Protein AF-A0A1B6AQ74-F1 (afdb_monomer)

Solvent-accessible surface area (backbone atoms only — not comparable to full-atom values): 10723 Å² total; per-residue (Å²): 142,79,83,90,79,85,80,82,84,72,86,83,77,86,79,86,76,80,76,89,83,56,69,64,59,54,48,53,53,50,51,57,59,72,74,48,85,88,85,64,54,70,59,61,49,17,60,76,66,76,43,76,72,70,86,75,72,84,69,78,81,78,84,62,84,101,46,98,44,71,68,62,52,57,72,69,43,57,71,25,47,73,52,82,39,57,37,38,31,40,34,72,36,26,50,70,68,50,51,77,79,50,58,74,91,62,33,36,78,43,77,72,55,82,54,25,17,36,39,26,22,32,30,81,39,56,63,57,45,25,52,59,62,68,68,52,94,62,61,68,45,82,78,31,54,72,85,32,50,66,49,37,50,54,52,49,54,52,54,58,55,56,59,73,74,46,77,59,100,88,114

pLDDT: mean 79.96, std 17.4, range [33.59, 98.19]

Secondary structure (DSSP, 8-state):
-----PPP-----S-----S--HHHHHHHHHHHHTS-S---HHHHHHHTT--S-----PPPPPPTT-S-HHHHHHTS-TT-S-SEEEEEEESS-HHHHHHT--TTT-EEEE-SSS-EEEEEEES-HHHHHHHHHT-SS-EEEEE-GGGHHHHHHHHHHHHHHHHTSPPTT-

Sequence (171 aa):
MNGVRAEPEGPRGPGGTRGTRDPAARLLQLLSLLQAPRDWTGAELAERLEVTPRTGARVPARELPDRQDAAAYVADAPAAGPGTCRAELIIHAPIERAAEGMPASLGVLERLDEDRCRLRTAVDSPEYLALRIATLHLDYTLLGPSGIVPHLRRIAERALGAIQSAPGPDS

Nearest PDB structures (foldseek):
  8tp8-assembly2_C  TM=5.608E-01  e=1.260E-02  Caulobacter vibrioides NA1000
  8tpk-assembly1_A  TM=5.818E-01  e=4.697E-02  Caulobacter vibrioides NA1000
  7u02-assembly1_M  TM=5.787E-01  e=1.202E-01  Caulobacter vibrioides CB15
  2jfd-assembly3_C  TM=6.439E-01  e=3.490E-01  Homo sapiens
  3hhd-assembly2_B  TM=6.380E-01  e=9.513E-01  Homo sapiens

Structure (mmCIF, N/CA/C/O backbone):
data_AF-A0A1B6AQ74-F1
#
_entry.id   AF-A0A1B6AQ74-F1
#
loop_
_atom_site.group_PDB
_atom_site.id
_atom_site.type_symbol
_atom_site.label_atom_id
_atom_site.label_alt_id
_atom_site.label_comp_id
_atom_site.label_asym_id
_atom_site.label_entity_id
_atom_site.label_seq_id
_atom_site.pdbx_PDB_ins_code
_atom_site.Cartn_x
_atom_site.Cartn_y
_atom_site.Cartn_z
_atom_site.occupancy
_atom_site.B_iso_or_equiv
_atom_site.auth_seq_id
_atom_site.auth_comp_id
_atom_site.auth_asym_id
_a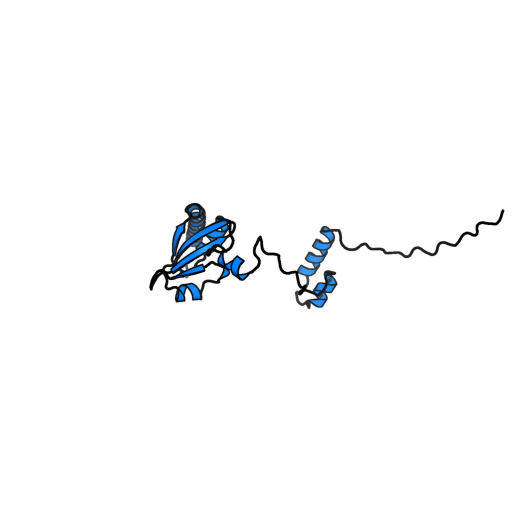tom_site.auth_atom_id
_atom_site.pdbx_PDB_model_num
ATOM 1 N N . MET A 1 1 ? 54.311 -37.831 -60.540 1.00 44.19 1 MET A N 1
ATOM 2 C CA . MET A 1 1 ? 55.324 -37.862 -59.465 1.00 44.19 1 MET A CA 1
ATOM 3 C C . MET A 1 1 ? 55.951 -36.484 -59.365 1.00 44.19 1 MET A C 1
ATOM 5 O O . MET A 1 1 ? 56.826 -36.166 -60.153 1.00 44.19 1 MET A O 1
ATOM 9 N N . ASN A 1 2 ? 55.443 -35.640 -58.469 1.00 33.59 2 ASN A N 1
ATOM 10 C CA . ASN A 1 2 ? 56.174 -34.463 -58.017 1.00 33.59 2 ASN A CA 1
ATOM 11 C C . ASN A 1 2 ? 55.800 -34.197 -56.556 1.00 33.59 2 ASN A C 1
ATOM 13 O O . ASN A 1 2 ? 54.636 -34.331 -56.184 1.00 33.59 2 ASN A O 1
ATOM 17 N N . GLY A 1 3 ? 56.834 -33.997 -55.742 1.00 38.66 3 GLY A N 1
ATOM 18 C CA . GLY A 1 3 ? 56.848 -34.245 -54.307 1.00 38.66 3 GLY A CA 1
ATOM 19 C C . GLY A 1 3 ? 55.993 -33.299 -53.471 1.00 38.66 3 GLY A C 1
ATOM 20 O O . GLY A 1 3 ? 56.011 -32.084 -53.646 1.00 38.66 3 GLY A O 1
ATOM 21 N N . VAL A 1 4 ? 55.309 -33.910 -52.505 1.00 44.22 4 VAL A N 1
ATOM 22 C CA . VAL A 1 4 ? 54.759 -33.292 -51.298 1.00 44.22 4 VAL A CA 1
ATOM 23 C C . VAL A 1 4 ? 55.896 -32.616 -50.534 1.00 44.22 4 VAL A C 1
ATOM 25 O O . VAL A 1 4 ? 56.843 -33.279 -50.109 1.00 44.22 4 VAL A O 1
ATOM 28 N N . ARG A 1 5 ? 55.803 -31.296 -50.356 1.00 38.22 5 ARG A N 1
ATOM 29 C CA . ARG A 1 5 ? 56.646 -30.532 -49.434 1.00 38.22 5 ARG A CA 1
ATOM 30 C C . ARG A 1 5 ? 55.803 -30.239 -48.195 1.00 38.22 5 ARG A C 1
ATOM 32 O O . ARG A 1 5 ? 54.794 -29.550 -48.290 1.00 38.22 5 ARG A O 1
ATOM 39 N N . ALA A 1 6 ? 56.184 -30.840 -47.072 1.00 41.12 6 ALA A N 1
ATOM 40 C CA . ALA A 1 6 ? 55.576 -30.615 -45.769 1.00 41.12 6 ALA A CA 1
ATOM 41 C C . ALA A 1 6 ? 55.958 -29.217 -45.252 1.00 41.12 6 ALA A C 1
ATOM 43 O O . ALA A 1 6 ? 57.143 -28.890 -45.167 1.00 41.12 6 ALA A O 1
ATOM 44 N N . GLU A 1 7 ? 54.953 -28.406 -44.934 1.00 40.56 7 GLU A N 1
ATOM 45 C CA . GLU A 1 7 ? 55.093 -27.144 -44.202 1.00 40.56 7 GLU A CA 1
ATOM 46 C C . GLU A 1 7 ? 55.299 -27.450 -42.702 1.00 40.56 7 GLU A C 1
ATOM 48 O O . GLU A 1 7 ? 54.615 -28.331 -42.171 1.00 40.56 7 GLU A O 1
ATOM 53 N N . PRO A 1 8 ? 56.228 -26.777 -41.999 1.00 40.06 8 PRO A N 1
ATOM 54 C CA . PRO A 1 8 ? 56.480 -27.037 -40.586 1.00 40.06 8 PRO A CA 1
ATOM 55 C C . PRO A 1 8 ? 55.424 -26.367 -39.693 1.00 40.06 8 PRO A C 1
ATOM 57 O O . PRO A 1 8 ? 55.216 -25.155 -39.753 1.00 40.06 8 PRO A O 1
ATOM 60 N N . GLU A 1 9 ? 54.787 -27.166 -38.828 1.00 40.59 9 GLU A N 1
ATOM 61 C CA . GLU A 1 9 ? 53.927 -26.691 -37.739 1.00 40.59 9 GLU A CA 1
ATOM 62 C C . GLU A 1 9 ? 54.705 -25.728 -36.825 1.00 40.59 9 GLU A C 1
ATOM 64 O O . GLU A 1 9 ? 55.662 -26.110 -36.148 1.00 40.59 9 GLU A O 1
ATOM 69 N N . GLY A 1 10 ? 54.279 -24.464 -36.801 1.00 40.75 10 GLY A N 1
ATOM 70 C CA . GLY A 1 10 ? 54.728 -23.476 -35.825 1.00 40.75 10 GLY A CA 1
ATOM 71 C C . GLY A 1 10 ? 54.226 -23.798 -34.407 1.00 40.75 10 GLY A C 1
ATOM 72 O O . GLY A 1 10 ? 53.216 -24.489 -34.239 1.00 40.75 10 GLY A O 1
ATOM 73 N N . PRO A 1 11 ? 54.910 -23.301 -33.362 1.00 41.53 11 PRO A N 1
ATOM 74 C CA . PRO A 1 11 ? 54.608 -23.648 -31.980 1.00 41.53 11 PRO A CA 1
ATOM 75 C C . PRO A 1 11 ? 53.217 -23.145 -31.576 1.00 41.53 11 PRO A C 1
ATOM 77 O O . PRO A 1 11 ? 52.913 -21.954 -31.649 1.00 41.53 11 PRO A O 1
ATOM 80 N N . ARG A 1 12 ? 52.376 -24.077 -31.112 1.00 45.69 12 ARG A N 1
ATOM 81 C CA . ARG A 1 12 ? 51.078 -23.799 -30.488 1.00 45.69 12 ARG A CA 1
ATOM 82 C C . ARG A 1 12 ? 51.307 -22.945 -29.239 1.00 45.69 12 ARG A C 1
ATOM 84 O O . ARG A 1 12 ? 51.814 -23.439 -28.234 1.00 45.69 12 ARG A O 1
ATOM 91 N N . GLY A 1 13 ? 50.945 -21.667 -29.314 1.00 35.91 13 GLY A N 1
ATOM 92 C CA . GLY A 1 13 ? 50.933 -20.773 -28.158 1.00 35.91 13 GLY A CA 1
ATOM 93 C C . GLY A 1 13 ? 49.950 -21.263 -27.083 1.00 35.91 13 GLY A C 1
ATOM 94 O O . GLY A 1 13 ? 48.893 -21.804 -27.425 1.00 35.91 13 GLY A O 1
ATOM 95 N N . PRO A 1 14 ? 50.265 -21.100 -25.786 1.00 41.72 14 PRO A N 1
ATOM 96 C CA . PRO A 1 14 ? 49.353 -21.455 -24.713 1.00 41.72 14 PRO A CA 1
ATOM 97 C C . PRO A 1 14 ? 48.313 -20.345 -24.512 1.00 41.72 14 PRO A C 1
ATOM 99 O O . PRO A 1 14 ? 48.624 -19.162 -24.626 1.00 41.72 14 PRO A O 1
ATOM 102 N N . GLY A 1 15 ? 47.096 -20.729 -24.122 1.00 35.03 15 GLY A N 1
ATOM 103 C CA . GLY A 1 15 ? 46.230 -19.839 -23.344 1.00 35.03 15 GLY A CA 1
ATOM 104 C C . GLY A 1 15 ? 45.045 -19.211 -24.072 1.00 35.03 15 GLY A C 1
ATOM 105 O O . GLY A 1 15 ? 44.846 -18.006 -24.009 1.00 35.03 15 GLY A O 1
ATOM 106 N N . GLY A 1 16 ? 44.186 -20.027 -24.681 1.00 35.62 16 GLY A N 1
ATOM 107 C CA . GLY A 1 16 ? 42.787 -19.646 -24.873 1.00 35.62 16 GLY A CA 1
ATOM 108 C C . GLY A 1 16 ? 41.988 -19.926 -23.600 1.00 35.62 16 GLY A C 1
ATOM 109 O O . GLY A 1 16 ? 41.215 -20.884 -23.573 1.00 35.62 16 GLY A O 1
ATOM 110 N N . THR A 1 17 ? 42.175 -19.143 -22.532 1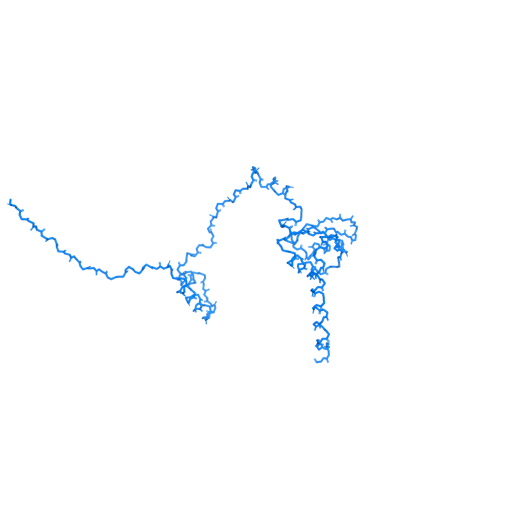.00 42.81 17 THR A N 1
ATOM 111 C CA . THR A 1 17 ? 41.233 -19.152 -21.404 1.00 42.81 17 THR A CA 1
ATOM 112 C C . THR A 1 17 ? 39.931 -18.534 -21.886 1.00 42.81 17 THR A C 1
ATOM 114 O O . THR A 1 17 ? 39.745 -17.323 -21.966 1.00 42.81 17 THR A O 1
ATOM 117 N N . ARG A 1 18 ? 39.011 -19.420 -22.255 1.00 48.34 18 ARG A N 1
ATOM 118 C CA . ARG A 1 18 ? 37.605 -19.129 -22.486 1.00 48.34 18 ARG A CA 1
ATOM 119 C C . ARG A 1 18 ? 37.009 -18.690 -21.143 1.00 48.34 18 ARG A C 1
ATOM 121 O O . ARG A 1 18 ? 36.480 -19.507 -20.395 1.00 48.34 18 ARG A O 1
ATOM 128 N N . GLY A 1 19 ? 37.195 -17.416 -20.809 1.00 53.75 19 GLY A N 1
ATOM 129 C CA . GLY A 1 19 ? 36.568 -16.783 -19.661 1.00 53.75 19 GLY A CA 1
ATOM 130 C C . GLY A 1 19 ? 35.046 -16.916 -19.737 1.00 53.75 19 GLY A C 1
ATOM 131 O O . GLY A 1 19 ? 34.461 -16.973 -20.819 1.00 53.75 19 GLY A O 1
ATOM 132 N N . THR A 1 20 ? 34.434 -16.971 -18.554 1.00 56.28 20 THR A N 1
ATOM 133 C CA . THR A 1 20 ? 33.010 -16.717 -18.282 1.00 56.28 20 THR A CA 1
ATOM 134 C C . THR A 1 20 ? 31.947 -17.717 -18.774 1.00 56.28 20 THR A C 1
ATOM 136 O O . THR A 1 20 ? 31.017 -17.351 -19.491 1.00 56.28 20 THR A O 1
ATOM 139 N N . ARG A 1 21 ? 31.948 -18.951 -18.236 1.00 56.91 21 ARG A N 1
ATOM 140 C CA . ARG A 1 21 ? 30.703 -19.750 -18.049 1.00 56.91 21 ARG A CA 1
ATOM 141 C C . ARG A 1 21 ? 30.614 -20.576 -16.756 1.00 56.91 21 ARG A C 1
ATOM 143 O O . ARG A 1 21 ? 29.694 -21.376 -16.637 1.00 56.91 21 ARG A O 1
ATOM 150 N N . ASP A 1 22 ? 31.502 -20.381 -15.782 1.00 77.19 22 ASP A N 1
ATOM 151 C CA . ASP A 1 22 ? 31.377 -21.055 -14.484 1.00 77.19 22 ASP A CA 1
ATOM 152 C C . ASP A 1 22 ? 30.698 -20.127 -13.448 1.00 77.19 22 ASP A C 1
ATOM 154 O O . ASP A 1 22 ? 31.298 -19.125 -13.036 1.00 77.19 22 ASP A O 1
ATOM 158 N N . PRO A 1 23 ? 29.441 -20.399 -13.041 1.00 71.69 23 PRO A N 1
ATOM 159 C CA . PRO A 1 23 ? 28.743 -19.605 -12.033 1.00 71.69 23 PRO A CA 1
ATOM 160 C C . PRO A 1 23 ? 29.410 -19.671 -10.651 1.00 71.69 23 PRO A C 1
ATOM 162 O O . PRO A 1 23 ? 29.318 -18.698 -9.902 1.00 71.69 23 PRO A O 1
ATOM 165 N N . ALA A 1 24 ? 30.119 -20.757 -10.321 1.00 79.44 24 ALA A N 1
ATOM 166 C CA . ALA A 1 24 ? 30.826 -20.882 -9.049 1.00 79.44 24 ALA A CA 1
ATOM 167 C C . ALA A 1 24 ? 32.057 -19.964 -9.002 1.00 79.44 24 ALA A C 1
ATOM 169 O O . ALA A 1 24 ? 32.269 -19.267 -8.010 1.00 79.44 24 ALA A O 1
ATOM 170 N N . ALA A 1 25 ? 32.814 -19.884 -10.100 1.00 81.06 25 ALA A N 1
ATOM 171 C CA . ALA A 1 25 ? 33.950 -18.970 -10.218 1.00 81.06 25 ALA A CA 1
ATOM 172 C C . ALA A 1 25 ? 33.520 -17.498 -10.089 1.00 81.06 25 ALA A C 1
ATOM 174 O O . ALA A 1 25 ? 34.132 -16.737 -9.341 1.00 81.06 25 ALA A O 1
ATOM 175 N N . ARG A 1 26 ? 32.412 -17.112 -10.741 1.00 77.56 26 ARG A N 1
ATOM 176 C CA . ARG A 1 26 ? 31.836 -15.760 -10.611 1.00 77.56 26 ARG A CA 1
ATOM 177 C C . ARG A 1 26 ? 31.382 -15.446 -9.187 1.00 77.56 26 ARG A C 1
ATOM 179 O O . ARG A 1 26 ? 31.578 -14.327 -8.722 1.00 77.56 26 ARG A O 1
ATOM 186 N N . LEU A 1 27 ? 30.783 -16.414 -8.493 1.00 83.38 27 LEU A N 1
ATOM 187 C CA . LEU A 1 27 ? 30.358 -16.237 -7.105 1.00 83.38 27 LEU A CA 1
ATOM 188 C C . LEU A 1 27 ? 31.559 -16.050 -6.169 1.00 83.38 27 LEU A C 1
ATOM 190 O O . LEU A 1 27 ? 31.546 -15.144 -5.343 1.00 83.38 27 LEU A O 1
ATOM 194 N N . LEU A 1 28 ? 32.607 -16.863 -6.313 1.00 86.44 28 LEU A N 1
ATOM 195 C CA . LEU A 1 28 ? 33.829 -16.745 -5.510 1.00 86.44 28 LEU A CA 1
ATOM 196 C C . LEU A 1 28 ? 34.560 -15.419 -5.763 1.00 86.44 28 LEU A C 1
ATOM 198 O O . LEU A 1 28 ? 35.017 -14.781 -4.816 1.00 86.44 28 LEU A O 1
ATOM 202 N N . GLN A 1 29 ? 34.601 -14.962 -7.015 1.00 82.44 29 GLN A N 1
ATOM 203 C CA . GLN A 1 29 ? 35.126 -13.646 -7.386 1.00 82.44 29 GLN A CA 1
ATOM 204 C C . GLN A 1 29 ? 34.315 -12.513 -6.739 1.00 82.44 29 GLN A C 1
ATOM 206 O O . GLN A 1 29 ? 34.892 -11.602 -6.148 1.00 82.44 29 GLN A O 1
ATOM 211 N N . LEU A 1 30 ? 32.980 -12.597 -6.770 1.00 81.19 30 LEU A N 1
ATOM 212 C CA . LEU A 1 30 ? 32.106 -11.617 -6.125 1.00 81.19 30 LEU A CA 1
ATOM 213 C C . LEU A 1 30 ? 32.286 -11.602 -4.601 1.00 81.19 30 LEU A C 1
ATOM 215 O O . LEU A 1 30 ? 32.378 -10.534 -4.007 1.00 81.19 30 LEU A O 1
ATOM 219 N N . LEU A 1 31 ? 32.370 -12.768 -3.959 1.00 85.12 31 LEU A N 1
ATOM 220 C CA . LEU A 1 31 ? 32.583 -12.868 -2.513 1.00 85.12 31 LEU A CA 1
ATOM 221 C C . LEU A 1 31 ? 33.947 -12.308 -2.101 1.00 85.12 31 LEU A C 1
ATOM 223 O O . LEU A 1 31 ? 34.027 -11.595 -1.104 1.00 85.12 31 LEU A O 1
ATOM 227 N N . SER A 1 32 ? 34.998 -12.566 -2.885 1.00 84.38 32 SER A N 1
ATOM 228 C CA . SER A 1 32 ? 36.319 -11.976 -2.650 1.00 84.38 32 SER A CA 1
ATOM 229 C C . SER A 1 32 ? 36.283 -10.448 -2.736 1.00 84.38 32 SER A C 1
ATOM 231 O O . SER A 1 32 ? 36.905 -9.786 -1.907 1.00 84.38 32 SER A O 1
ATOM 233 N N . LEU A 1 33 ? 35.521 -9.887 -3.682 1.00 80.25 33 LEU A N 1
ATOM 234 C CA . LEU A 1 33 ? 35.303 -8.442 -3.774 1.00 80.25 33 LEU A CA 1
ATOM 235 C C . LEU A 1 33 ? 34.478 -7.912 -2.600 1.00 80.25 33 LEU A C 1
ATOM 237 O O . LEU A 1 33 ? 34.790 -6.864 -2.070 1.00 80.25 33 LEU A O 1
ATOM 241 N N . LEU A 1 34 ? 33.456 -8.618 -2.125 1.00 81.50 34 LEU A N 1
ATOM 242 C CA . LEU A 1 34 ? 32.626 -8.123 -1.019 1.00 81.50 34 LEU A CA 1
ATOM 243 C C . LEU A 1 34 ? 33.324 -8.151 0.352 1.00 81.50 34 LEU A C 1
ATOM 245 O O . LEU A 1 34 ? 32.862 -7.477 1.274 1.00 81.50 34 LEU A O 1
ATOM 249 N N . GLN A 1 35 ? 34.408 -8.918 0.497 1.00 85.81 35 GLN A N 1
ATOM 250 C CA . GLN A 1 35 ? 35.154 -9.053 1.753 1.00 85.81 35 GLN A CA 1
ATOM 251 C C . GLN A 1 35 ? 36.377 -8.128 1.877 1.00 85.81 35 GLN A C 1
ATOM 253 O O . GLN A 1 35 ? 36.989 -8.082 2.942 1.00 85.81 35 GLN A O 1
ATOM 258 N N . ALA A 1 36 ? 36.726 -7.371 0.832 1.00 74.88 36 ALA A N 1
ATOM 259 C CA . ALA A 1 36 ? 37.823 -6.399 0.855 1.00 74.88 36 ALA A CA 1
ATOM 260 C C . ALA A 1 36 ? 37.324 -4.957 1.171 1.00 74.88 36 ALA A C 1
ATOM 262 O O . ALA A 1 36 ? 36.117 -4.704 1.127 1.00 74.88 36 ALA A O 1
ATOM 2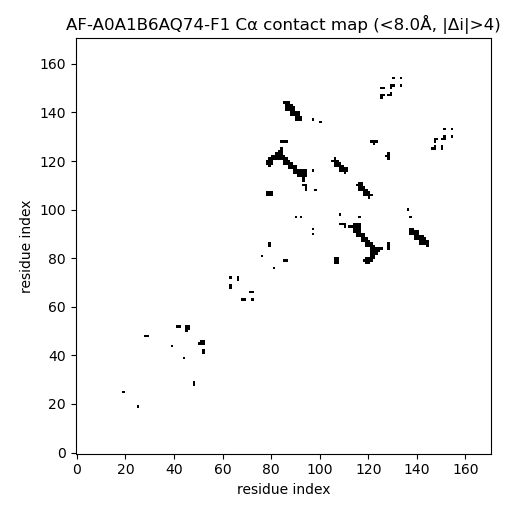63 N N . PRO A 1 37 ? 38.207 -4.006 1.548 1.00 63.47 37 PRO A N 1
ATOM 264 C CA . PRO A 1 37 ? 37.813 -2.644 1.937 1.00 63.47 37 PRO A CA 1
ATOM 265 C C . PRO A 1 37 ? 37.048 -1.906 0.824 1.00 63.47 37 PRO A C 1
ATOM 267 O O . PRO A 1 37 ? 37.445 -1.960 -0.335 1.00 63.47 37 PRO A O 1
ATOM 270 N N . ARG A 1 38 ? 35.960 -1.210 1.186 1.00 62.03 38 ARG A N 1
ATOM 271 C CA . ARG A 1 38 ? 34.888 -0.725 0.284 1.00 62.03 38 ARG A CA 1
ATOM 272 C C . ARG A 1 38 ? 35.216 0.496 -0.590 1.00 62.03 38 ARG A C 1
ATOM 274 O O . ARG A 1 38 ? 34.307 1.044 -1.212 1.00 62.03 38 ARG A O 1
ATOM 281 N N . ASP A 1 39 ? 36.473 0.899 -0.684 1.00 73.56 39 ASP A N 1
ATOM 282 C CA . ASP A 1 39 ? 36.858 2.126 -1.385 1.00 73.56 39 ASP A CA 1
ATOM 283 C C . ASP A 1 39 ? 37.309 1.809 -2.818 1.00 73.56 39 ASP A C 1
ATOM 285 O O . ASP A 1 39 ? 38.459 2.030 -3.187 1.00 73.56 39 ASP A O 1
ATOM 289 N N . TRP A 1 40 ? 36.411 1.249 -3.634 1.00 74.88 40 TRP A N 1
ATOM 290 C CA . TRP A 1 40 ? 36.654 1.113 -5.074 1.00 74.88 40 TRP A CA 1
ATOM 291 C C . TRP A 1 40 ? 35.945 2.205 -5.846 1.00 74.88 40 TRP A C 1
ATOM 293 O O . TRP A 1 40 ? 34.757 2.473 -5.645 1.00 74.88 40 TRP A O 1
ATOM 303 N N . THR A 1 41 ? 36.642 2.770 -6.821 1.00 81.25 41 THR A N 1
ATOM 304 C CA . THR A 1 41 ? 35.978 3.538 -7.866 1.00 81.25 41 THR A CA 1
ATOM 305 C C . THR A 1 41 ? 35.174 2.595 -8.770 1.00 81.25 41 THR A C 1
ATOM 307 O O . THR A 1 41 ? 35.512 1.423 -8.957 1.00 81.25 41 THR A O 1
ATOM 310 N N . GLY A 1 42 ? 34.093 3.094 -9.379 1.00 77.06 42 GLY A N 1
ATOM 311 C CA . GLY A 1 42 ? 33.249 2.277 -10.262 1.00 77.06 42 GLY A CA 1
ATOM 312 C C . GLY A 1 42 ? 34.000 1.673 -11.459 1.00 77.06 42 GLY A C 1
ATOM 313 O O . GLY A 1 42 ? 33.623 0.606 -11.937 1.00 77.06 42 GLY A O 1
ATOM 314 N N . ALA A 1 43 ? 35.081 2.317 -11.914 1.00 81.06 43 ALA A N 1
ATOM 315 C CA . ALA A 1 43 ? 35.940 1.803 -12.978 1.00 81.06 43 ALA A CA 1
ATOM 316 C C . ALA A 1 43 ? 36.778 0.600 -12.514 1.00 81.06 43 ALA A C 1
ATOM 318 O O . ALA A 1 43 ? 36.802 -0.421 -13.199 1.00 81.06 43 ALA A O 1
ATOM 319 N N . GLU A 1 44 ? 37.392 0.683 -11.331 1.00 82.12 44 GLU A N 1
ATOM 320 C CA . GLU A 1 44 ? 38.183 -0.412 -10.747 1.00 82.12 44 GLU A CA 1
ATOM 321 C C . GLU A 1 44 ? 37.324 -1.636 -10.423 1.00 82.12 44 GLU A C 1
ATOM 323 O O . GLU A 1 44 ? 37.774 -2.775 -10.570 1.00 82.12 44 GLU A O 1
ATOM 328 N N . LEU A 1 45 ? 36.080 -1.412 -9.987 1.00 82.38 45 LEU A N 1
ATOM 329 C CA . LEU A 1 45 ? 35.120 -2.486 -9.757 1.00 82.38 45 LEU A CA 1
ATOM 330 C C . LEU A 1 45 ? 34.685 -3.139 -11.076 1.00 82.38 45 LEU A C 1
ATOM 332 O O . LEU A 1 45 ? 34.597 -4.363 -11.151 1.00 82.38 45 LEU A O 1
ATOM 336 N N . ALA A 1 46 ? 34.439 -2.340 -12.118 1.00 83.81 46 ALA A N 1
ATOM 337 C CA . ALA A 1 46 ? 34.052 -2.839 -13.435 1.00 83.81 46 ALA A CA 1
ATOM 338 C C . ALA A 1 46 ? 35.156 -3.700 -14.071 1.00 83.81 46 ALA A C 1
ATOM 340 O O . ALA A 1 46 ? 34.872 -4.790 -14.565 1.00 83.81 46 ALA A O 1
ATOM 341 N N . GLU A 1 47 ? 36.414 -3.255 -13.984 1.00 83.81 47 GLU A N 1
ATOM 342 C CA . GLU A 1 47 ? 37.581 -4.010 -14.450 1.00 83.81 47 GLU A CA 1
ATOM 343 C C . GLU A 1 47 ? 37.713 -5.354 -13.721 1.00 83.81 47 GLU A C 1
ATOM 345 O O . GLU A 1 47 ? 37.809 -6.402 -14.356 1.00 83.81 47 GLU A O 1
ATOM 350 N N . ARG A 1 48 ? 37.625 -5.348 -12.385 1.00 82.44 48 ARG A N 1
ATOM 351 C CA . ARG A 1 48 ? 37.717 -6.565 -11.561 1.00 82.44 48 ARG A CA 1
ATOM 352 C C . ARG A 1 48 ? 36.577 -7.553 -11.778 1.00 82.44 48 ARG A C 1
ATOM 354 O O . ARG A 1 48 ? 36.771 -8.744 -11.553 1.00 82.44 48 ARG A O 1
ATOM 361 N N . LEU A 1 49 ? 35.397 -7.070 -12.158 1.00 81.94 49 LEU A N 1
ATOM 362 C CA . LEU A 1 49 ? 34.230 -7.893 -12.482 1.00 81.94 49 LEU A CA 1
ATOM 363 C C . LEU A 1 49 ? 34.184 -8.308 -13.960 1.00 81.94 49 LEU A C 1
ATOM 365 O O . LEU A 1 49 ? 33.258 -9.022 -14.345 1.00 81.94 49 LEU A O 1
ATOM 369 N N . GLU A 1 50 ? 35.142 -7.865 -14.783 1.00 81.75 50 GLU A N 1
ATOM 370 C CA . GLU A 1 50 ? 35.142 -8.057 -16.240 1.00 81.75 50 GLU A CA 1
ATOM 371 C C . GLU A 1 50 ? 33.833 -7.574 -16.899 1.00 81.75 50 GLU A C 1
ATOM 373 O O . GLU A 1 50 ? 33.358 -8.132 -17.892 1.00 81.75 50 GLU A O 1
ATOM 378 N N . VAL A 1 51 ? 33.214 -6.533 -16.333 1.00 78.94 51 VAL A N 1
ATOM 379 C CA . VAL A 1 51 ? 31.998 -5.910 -16.867 1.00 78.94 51 VAL A CA 1
ATOM 380 C C . VAL A 1 51 ? 32.330 -4.549 -17.450 1.00 78.94 51 VAL A C 1
ATOM 382 O O . VAL A 1 51 ? 33.239 -3.850 -17.012 1.00 78.94 51 VAL A O 1
ATOM 385 N N . THR A 1 52 ? 31.570 -4.123 -18.453 1.00 78.75 52 THR A N 1
ATOM 386 C CA . THR A 1 52 ? 31.759 -2.782 -18.998 1.00 78.75 52 THR A CA 1
ATOM 387 C C . THR A 1 52 ? 31.342 -1.722 -17.974 1.00 78.75 52 THR A C 1
ATOM 389 O O . THR A 1 52 ? 30.235 -1.822 -17.443 1.00 78.75 52 THR A O 1
ATOM 392 N N . PRO A 1 53 ? 32.112 -0.631 -17.797 1.00 73.44 53 PRO A N 1
ATOM 393 C CA . PRO A 1 53 ? 31.732 0.495 -16.934 1.00 73.44 53 PRO A CA 1
ATOM 394 C C . PRO A 1 53 ? 30.502 1.272 -17.445 1.00 73.44 53 PRO A C 1
ATOM 396 O O . PRO A 1 53 ? 30.052 2.230 -16.821 1.00 73.44 53 PRO A O 1
ATOM 399 N N . ARG A 1 54 ? 29.927 0.876 -18.590 1.00 70.81 54 ARG A N 1
ATOM 400 C CA . ARG A 1 54 ? 28.694 1.448 -19.137 1.00 70.81 54 ARG A CA 1
ATOM 401 C C . ARG A 1 54 ? 27.478 0.980 -18.336 1.00 70.81 54 ARG A C 1
ATOM 403 O O . ARG A 1 54 ? 26.803 0.032 -18.714 1.00 70.81 54 ARG A O 1
ATOM 410 N N . THR A 1 55 ? 27.136 1.724 -17.295 1.00 65.56 55 THR A N 1
ATOM 411 C CA . THR A 1 55 ? 25.876 1.574 -16.545 1.00 65.56 55 THR A CA 1
ATOM 412 C C . THR A 1 55 ? 24.678 2.273 -17.212 1.00 65.56 55 THR A C 1
ATOM 414 O O . THR A 1 55 ? 23.563 2.191 -16.713 1.00 65.56 55 THR A O 1
ATOM 417 N N . GLY A 1 56 ? 24.878 2.922 -18.369 1.00 62.62 56 GLY A N 1
ATOM 418 C CA . GLY A 1 56 ? 23.864 3.696 -19.103 1.00 62.62 56 GLY A CA 1
ATOM 419 C C . GLY A 1 56 ? 23.527 3.154 -20.495 1.00 62.62 56 GLY A C 1
ATOM 420 O O . GLY A 1 56 ? 23.409 3.930 -21.446 1.00 62.62 56 GLY A O 1
ATOM 421 N N . ALA A 1 57 ? 23.444 1.832 -20.674 1.00 70.75 57 ALA A N 1
ATOM 422 C CA . ALA A 1 57 ? 22.966 1.279 -21.940 1.00 70.75 57 ALA A CA 1
ATOM 423 C C . ALA A 1 57 ? 21.543 1.797 -22.220 1.00 70.75 57 ALA A C 1
ATOM 425 O O . ALA A 1 57 ? 20.633 1.592 -21.420 1.00 70.75 57 ALA A O 1
ATOM 426 N N . ARG A 1 58 ? 21.352 2.488 -23.352 1.00 71.50 58 ARG A N 1
ATOM 427 C CA . ARG A 1 58 ? 20.012 2.837 -23.834 1.00 71.50 58 ARG A CA 1
ATOM 428 C C . ARG A 1 58 ? 19.319 1.534 -24.201 1.00 71.50 58 ARG A C 1
ATOM 430 O O . ARG A 1 58 ? 19.668 0.908 -25.197 1.00 71.50 58 ARG A O 1
ATOM 437 N N . VAL A 1 59 ? 18.380 1.119 -23.364 1.00 77.25 59 VAL A N 1
ATOM 438 C CA . VAL A 1 59 ? 17.480 0.011 -23.672 1.00 77.25 59 VAL A CA 1
ATOM 439 C C . VAL A 1 59 ? 16.447 0.545 -24.669 1.00 77.25 59 VAL A C 1
ATOM 441 O O . VAL A 1 59 ? 1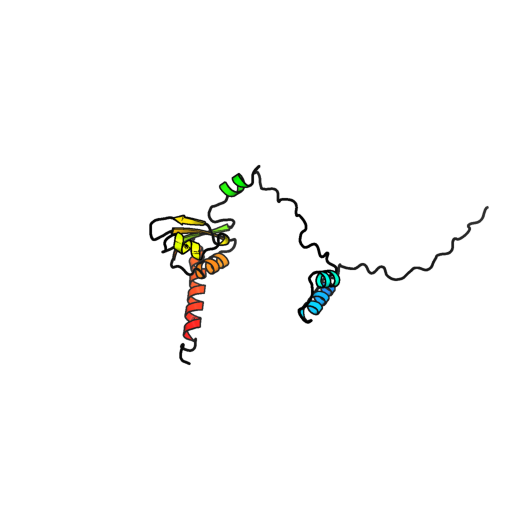5.998 1.685 -24.497 1.00 77.25 59 VAL A O 1
ATOM 444 N N . PRO A 1 60 ? 16.091 -0.203 -25.730 1.00 79.62 60 PRO A N 1
ATOM 445 C CA . PRO A 1 60 ? 14.972 0.186 -26.579 1.00 79.62 60 PRO A CA 1
ATOM 446 C C . PRO A 1 60 ? 13.724 0.407 -25.720 1.00 79.62 60 PRO A C 1
ATOM 448 O O . PRO A 1 60 ? 13.512 -0.294 -24.726 1.00 79.62 60 PRO A O 1
ATOM 451 N N . ALA A 1 61 ? 12.918 1.405 -26.087 1.00 75.44 61 ALA A N 1
ATOM 452 C CA . ALA A 1 61 ? 11.641 1.629 -25.428 1.00 75.44 61 ALA A CA 1
ATOM 453 C C . ALA A 1 61 ? 10.816 0.338 -25.504 1.00 75.44 61 ALA A C 1
ATOM 455 O O . ALA A 1 61 ? 10.740 -0.296 -26.556 1.00 75.44 61 ALA A O 1
ATOM 456 N N . ARG A 1 62 ? 10.235 -0.073 -24.375 1.00 77.06 62 ARG A N 1
ATOM 457 C CA . ARG A 1 62 ? 9.358 -1.241 -24.341 1.00 77.06 62 ARG A CA 1
ATOM 458 C C . ARG A 1 62 ? 8.119 -0.945 -25.183 1.00 77.06 62 ARG A C 1
ATOM 460 O O . ARG A 1 62 ? 7.448 0.053 -24.930 1.00 77.06 62 ARG A O 1
ATOM 467 N N . GLU A 1 63 ? 7.814 -1.819 -26.137 1.00 75.25 63 GLU A N 1
ATOM 468 C CA . GLU A 1 63 ? 6.560 -1.747 -26.888 1.00 75.25 63 GLU A CA 1
ATOM 469 C C . GLU A 1 63 ? 5.376 -1.944 -25.932 1.00 75.25 63 GLU A C 1
ATOM 471 O O . GLU A 1 63 ? 5.369 -2.856 -25.094 1.00 75.25 63 GLU A O 1
ATOM 476 N N . LEU A 1 64 ? 4.401 -1.039 -26.012 1.00 69.25 64 LEU A N 1
ATOM 477 C CA . LEU A 1 64 ? 3.198 -1.081 -25.189 1.00 69.25 64 LEU A CA 1
ATOM 478 C C . LEU A 1 64 ? 2.169 -2.031 -25.832 1.00 69.25 64 LEU A C 1
ATOM 480 O O . LEU A 1 64 ? 2.020 -2.011 -27.053 1.00 69.25 64 LEU A O 1
ATOM 484 N N . PRO A 1 65 ? 1.442 -2.848 -25.045 1.00 71.31 65 PRO A N 1
ATOM 485 C CA . PRO A 1 65 ? 0.390 -3.724 -25.569 1.00 71.31 65 PRO A CA 1
ATOM 486 C C . PRO A 1 65 ? -0.711 -2.926 -26.288 1.00 71.31 65 PRO A C 1
ATOM 488 O O . PRO A 1 65 ? -1.217 -1.976 -25.693 1.00 71.31 65 PRO A O 1
ATOM 491 N N . ASP A 1 66 ? -1.067 -3.312 -27.525 1.00 64.00 66 ASP A N 1
ATOM 492 C CA . ASP A 1 66 ? -2.180 -2.817 -28.374 1.00 64.00 66 ASP A CA 1
ATOM 493 C C . ASP A 1 66 ? -2.497 -1.304 -28.316 1.00 64.00 66 ASP A C 1
ATOM 495 O O . ASP A 1 66 ? -3.618 -0.873 -28.594 1.00 64.00 66 ASP A O 1
ATOM 499 N N . ARG A 1 67 ? -1.520 -0.455 -27.973 1.00 60.94 67 ARG A N 1
ATOM 500 C CA . ARG A 1 67 ? -1.716 0.990 -27.807 1.00 60.94 67 ARG A CA 1
ATOM 501 C C . ARG A 1 67 ? -0.642 1.785 -28.515 1.00 60.94 67 ARG A C 1
ATOM 503 O O . ARG A 1 67 ? 0.549 1.577 -28.322 1.00 60.94 67 ARG A O 1
ATOM 510 N N . GLN A 1 68 ? -1.111 2.748 -29.300 1.00 61.81 68 GLN A N 1
ATOM 511 C CA . GLN A 1 68 ? -0.282 3.634 -30.112 1.00 61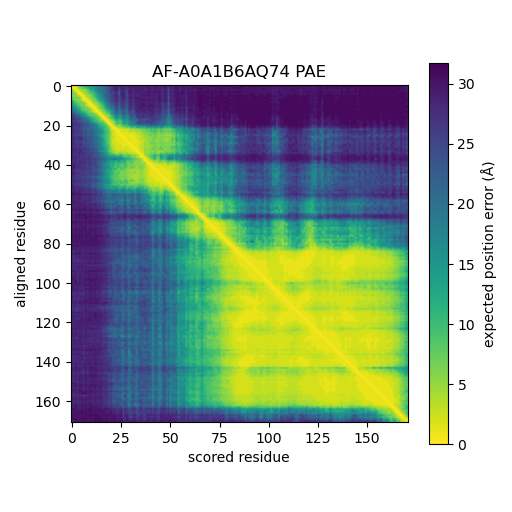.81 68 GLN A CA 1
ATOM 512 C C . GLN A 1 68 ? 0.438 4.706 -29.275 1.00 61.81 68 GLN A C 1
ATOM 514 O O . GLN A 1 68 ? 1.410 5.280 -29.757 1.00 61.81 68 GLN A O 1
ATOM 519 N N . ASP A 1 69 ? -0.011 4.970 -28.038 1.00 78.12 69 ASP A N 1
ATOM 520 C CA . ASP A 1 69 ? 0.509 6.054 -27.193 1.00 78.12 69 ASP A CA 1
ATOM 521 C C . ASP A 1 69 ? 0.576 5.671 -25.698 1.00 78.12 69 ASP A C 1
ATOM 523 O O . ASP A 1 69 ? -0.341 5.061 -25.136 1.00 78.12 69 ASP A O 1
ATOM 527 N N . ALA A 1 70 ? 1.664 6.086 -25.042 1.00 72.94 70 ALA A N 1
ATOM 528 C CA . ALA A 1 70 ? 1.891 5.984 -23.606 1.00 72.94 70 ALA A CA 1
ATOM 529 C C . ALA A 1 70 ? 0.826 6.723 -22.784 1.00 72.94 70 ALA A C 1
ATOM 531 O O . ALA A 1 70 ? 0.415 6.213 -21.741 1.00 72.94 70 ALA A O 1
ATOM 532 N N . ALA A 1 71 ? 0.337 7.875 -23.254 1.00 75.50 71 ALA A N 1
ATOM 533 C CA . ALA A 1 71 ? -0.718 8.611 -22.558 1.00 75.50 71 ALA A CA 1
ATOM 534 C C . ALA A 1 71 ? -2.020 7.796 -22.491 1.00 75.50 71 ALA A C 1
ATOM 536 O O . ALA A 1 71 ? -2.607 7.653 -21.419 1.00 75.50 71 ALA A O 1
ATOM 537 N N . ALA A 1 72 ? -2.424 7.181 -23.607 1.00 72.88 72 ALA A N 1
ATOM 538 C CA . ALA A 1 72 ? -3.589 6.297 -23.659 1.00 72.88 72 ALA A CA 1
ATOM 539 C C . ALA A 1 72 ? -3.391 5.029 -22.811 1.00 72.88 72 ALA A C 1
ATOM 541 O O . ALA A 1 72 ? -4.331 4.543 -22.182 1.00 72.88 72 ALA A O 1
ATOM 542 N N . TYR A 1 73 ? -2.164 4.501 -22.754 1.00 71.19 73 TYR A N 1
ATOM 543 C CA . TYR A 1 73 ? -1.849 3.349 -21.911 1.00 71.19 73 TYR A CA 1
ATOM 544 C C . TYR A 1 73 ? -1.981 3.651 -20.417 1.00 71.19 73 TYR A C 1
ATOM 546 O O . TYR A 1 73 ? -2.513 2.820 -19.685 1.00 71.19 73 TYR A O 1
ATOM 554 N N . VAL A 1 74 ? -1.543 4.834 -19.980 1.00 72.88 74 VAL A N 1
ATOM 555 C CA . VAL A 1 74 ? -1.687 5.290 -18.591 1.00 72.88 74 VAL A CA 1
ATOM 556 C C . VAL A 1 74 ? -3.136 5.653 -18.269 1.00 72.88 74 VAL A C 1
ATOM 558 O O . VAL A 1 74 ? -3.602 5.324 -17.185 1.00 72.88 74 VAL A O 1
ATOM 561 N N . ALA A 1 75 ? -3.861 6.280 -19.198 1.00 72.44 75 ALA A N 1
ATOM 562 C CA . ALA A 1 75 ? -5.254 6.677 -18.986 1.00 72.44 75 ALA A CA 1
ATOM 563 C C . ALA A 1 75 ? -6.191 5.481 -18.743 1.00 72.44 75 ALA A C 1
ATOM 565 O O . ALA A 1 75 ? -7.128 5.589 -17.959 1.00 72.44 75 ALA A O 1
ATOM 566 N N . ASP A 1 76 ? -5.925 4.343 -19.387 1.00 67.94 76 ASP A N 1
ATOM 567 C CA . ASP A 1 76 ? -6.684 3.107 -19.171 1.00 67.94 76 ASP A CA 1
ATOM 568 C C . ASP A 1 76 ? -6.093 2.227 -18.054 1.00 67.94 76 ASP A C 1
ATOM 570 O O . ASP A 1 76 ? -6.667 1.203 -17.676 1.00 67.94 76 ASP A O 1
ATOM 574 N N . ALA A 1 77 ? -4.929 2.596 -17.505 1.00 67.75 77 ALA A N 1
ATOM 575 C CA . ALA A 1 77 ? -4.370 1.869 -16.380 1.00 67.75 77 ALA A CA 1
ATOM 576 C C . ALA A 1 77 ? -5.333 1.970 -15.184 1.00 67.75 77 ALA A C 1
ATOM 578 O O . ALA A 1 77 ? -5.860 3.048 -14.892 1.00 67.75 77 ALA A O 1
ATOM 579 N N . PRO A 1 78 ? -5.560 0.871 -14.445 1.00 70.38 78 PRO A N 1
ATOM 580 C CA . PRO A 1 78 ? -6.3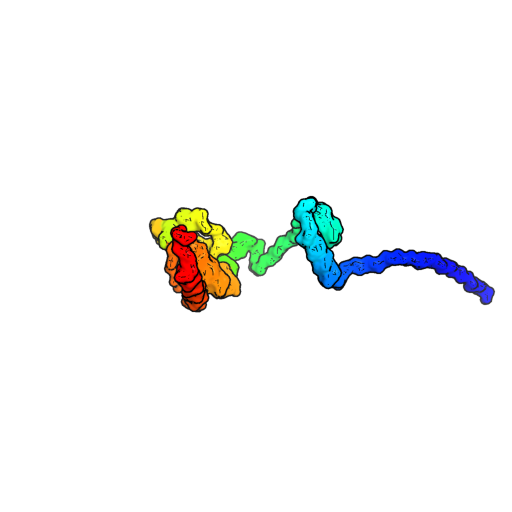52 0.934 -13.229 1.00 70.38 78 PRO A CA 1
ATOM 581 C C . PRO A 1 78 ? -5.778 2.006 -12.300 1.00 70.38 78 PRO A C 1
ATOM 583 O O . PRO A 1 78 ? -4.578 1.994 -12.035 1.00 70.38 78 PRO A O 1
ATOM 586 N N . ALA A 1 79 ? -6.619 2.889 -11.751 1.00 72.81 79 ALA A N 1
ATOM 587 C CA . ALA A 1 79 ? -6.124 3.974 -10.893 1.00 72.81 79 ALA A CA 1
ATOM 588 C C . ALA A 1 79 ? -5.376 3.464 -9.647 1.00 72.81 79 ALA A C 1
ATOM 590 O O . ALA A 1 79 ? -4.562 4.168 -9.077 1.00 72.81 79 ALA A O 1
ATOM 591 N N . ALA A 1 80 ? -5.603 2.216 -9.232 1.00 69.44 80 ALA A N 1
ATOM 592 C CA . ALA A 1 80 ? -4.846 1.594 -8.148 1.00 69.44 80 ALA A CA 1
ATOM 593 C C . ALA A 1 80 ? -3.364 1.313 -8.498 1.00 69.44 80 ALA A C 1
ATOM 595 O O . ALA A 1 80 ? -2.582 0.986 -7.608 1.00 69.44 80 ALA A O 1
ATOM 596 N N . GLY A 1 81 ? -2.982 1.429 -9.774 1.00 73.50 81 GLY A N 1
ATOM 597 C CA . GLY A 1 81 ? -1.690 1.015 -10.309 1.00 73.50 81 GLY A CA 1
ATOM 598 C C . GLY A 1 81 ? -1.690 -0.428 -10.840 1.00 73.50 81 GLY A C 1
ATOM 599 O O . GLY A 1 81 ? -2.723 -1.109 -10.832 1.00 73.50 81 GLY A O 1
ATOM 600 N N . PRO A 1 82 ? -0.538 -0.909 -11.341 1.00 70.62 82 PRO A N 1
ATOM 601 C CA . PRO A 1 82 ? -0.373 -2.301 -11.750 1.00 70.62 82 PRO A CA 1
ATOM 602 C C . PRO A 1 82 ? -0.487 -3.241 -10.540 1.00 70.62 82 PRO A C 1
ATOM 604 O O . PRO A 1 82 ? -0.046 -2.907 -9.444 1.00 70.62 82 PRO A O 1
ATOM 607 N N . GLY A 1 83 ? -1.077 -4.419 -10.739 1.00 80.19 83 GLY A N 1
ATOM 608 C CA . GLY A 1 83 ? -1.196 -5.439 -9.697 1.00 80.19 83 GLY A CA 1
ATOM 609 C C . GLY A 1 83 ? -2.487 -6.249 -9.773 1.00 80.19 83 GLY A C 1
ATOM 610 O O . GLY A 1 83 ? -3.539 -5.747 -10.201 1.00 80.19 83 GLY A O 1
ATOM 611 N N . THR A 1 84 ? -2.402 -7.509 -9.349 1.00 86.19 84 THR A N 1
ATOM 612 C CA . THR A 1 84 ? -3.535 -8.447 -9.267 1.00 86.19 84 THR A CA 1
ATOM 613 C C . THR A 1 84 ? -4.324 -8.312 -7.962 1.00 86.19 84 THR A C 1
ATOM 615 O O . THR A 1 84 ? -5.542 -8.486 -7.964 1.00 86.19 84 THR A O 1
ATOM 618 N N . CYS A 1 85 ? -3.671 -7.937 -6.859 1.00 89.56 85 CYS A N 1
ATOM 619 C CA . CYS A 1 85 ? -4.296 -7.669 -5.566 1.00 89.56 85 CYS A CA 1
ATOM 620 C C . CYS A 1 85 ? -4.465 -6.161 -5.373 1.00 89.56 85 CYS A C 1
ATOM 622 O O . CYS A 1 85 ? -3.489 -5.430 -5.214 1.00 89.56 85 CYS A O 1
ATOM 624 N N . ARG A 1 86 ? -5.711 -5.685 -5.374 1.00 92.62 86 ARG A N 1
ATOM 625 C CA . ARG A 1 86 ? -6.040 -4.254 -5.295 1.00 92.62 86 ARG A CA 1
ATOM 626 C C . ARG A 1 86 ? -6.804 -3.969 -4.027 1.00 92.62 86 ARG A C 1
ATOM 628 O O . ARG A 1 86 ? -7.756 -4.693 -3.790 1.00 92.62 86 ARG A O 1
ATOM 635 N N . ALA A 1 87 ? -6.444 -2.933 -3.279 1.00 94.62 87 ALA A N 1
ATOM 636 C CA . ALA A 1 87 ? -7.199 -2.478 -2.120 1.00 94.62 87 ALA A CA 1
ATOM 637 C C . ALA A 1 87 ? -7.710 -1.049 -2.279 1.00 94.62 87 ALA A C 1
ATOM 639 O O . ALA A 1 87 ? -7.088 -0.204 -2.930 1.00 94.62 87 ALA A O 1
ATOM 640 N N . GLU A 1 88 ? -8.839 -0.797 -1.628 1.00 96.12 88 GLU A N 1
ATOM 641 C CA . GLU A 1 88 ? -9.415 0.529 -1.458 1.00 96.12 88 GLU A CA 1
ATOM 642 C C . GLU A 1 88 ? -9.505 0.848 0.033 1.00 96.12 88 GLU A C 1
ATOM 644 O O . GLU A 1 88 ? -9.975 0.027 0.829 1.00 96.12 88 GLU A O 1
ATOM 649 N N . LEU A 1 89 ? -9.026 2.032 0.407 1.00 96.81 89 LEU A N 1
ATOM 650 C CA . LEU A 1 89 ? -8.973 2.495 1.786 1.00 96.81 89 LEU A CA 1
ATOM 651 C C . LEU A 1 89 ? -9.529 3.912 1.884 1.00 96.81 89 LEU A C 1
ATOM 653 O O . LEU A 1 89 ? -9.306 4.734 0.997 1.00 96.81 89 LEU A O 1
ATOM 657 N N . ILE A 1 90 ? -10.216 4.205 2.982 1.00 98.06 90 ILE A N 1
ATOM 658 C CA . ILE A 1 90 ? -10.489 5.579 3.406 1.00 98.06 90 ILE A CA 1
ATOM 659 C C . ILE A 1 90 ? -9.375 5.966 4.360 1.00 98.06 90 ILE A C 1
ATOM 661 O O . ILE A 1 90 ? -9.224 5.321 5.391 1.00 98.06 90 ILE A O 1
ATOM 665 N N . ILE A 1 91 ? -8.611 6.992 4.017 1.00 97.69 91 ILE A N 1
ATOM 666 C CA . ILE A 1 91 ? -7.646 7.620 4.910 1.00 97.69 91 ILE A CA 1
ATOM 667 C C . ILE A 1 91 ? -8.388 8.699 5.694 1.00 97.69 91 ILE A C 1
ATOM 669 O O . ILE A 1 91 ? -9.063 9.547 5.102 1.00 97.69 91 ILE A O 1
ATOM 673 N N . HIS A 1 92 ? -8.261 8.668 7.017 1.00 97.69 92 HIS A N 1
ATOM 674 C CA . HIS A 1 92 ? -8.894 9.629 7.924 1.00 97.69 92 HIS A CA 1
ATOM 675 C C . HIS A 1 92 ? -8.031 10.886 8.068 1.00 97.69 92 HIS A C 1
ATOM 677 O O . HIS A 1 92 ? -7.609 11.248 9.163 1.00 97.69 92 HIS A O 1
ATOM 683 N N . ALA A 1 93 ? -7.707 11.500 6.929 1.00 97.25 93 ALA A N 1
ATOM 684 C CA . ALA A 1 93 ? -7.002 12.772 6.844 1.00 97.25 93 ALA A CA 1
ATOM 685 C C . ALA A 1 93 ? -7.338 13.520 5.533 1.00 97.25 93 ALA A C 1
ATOM 687 O O . ALA A 1 93 ? -7.612 12.870 4.510 1.00 97.25 93 ALA A O 1
ATOM 688 N N . PRO A 1 94 ? -7.237 14.868 5.522 1.00 97.56 94 PRO A N 1
ATOM 689 C CA . PRO A 1 94 ? -7.282 15.666 4.299 1.00 97.56 94 PRO A CA 1
ATOM 690 C C . PRO A 1 94 ? -6.233 15.198 3.283 1.00 97.56 94 PRO A C 1
ATOM 692 O O . PRO A 1 94 ? -5.143 14.757 3.661 1.00 97.56 94 PRO A O 1
ATOM 695 N N . ILE A 1 95 ? -6.523 15.339 1.986 1.00 96.75 95 ILE A N 1
ATOM 696 C CA . ILE A 1 95 ? -5.629 14.841 0.925 1.00 96.75 95 ILE A CA 1
ATOM 697 C C . ILE A 1 95 ? -4.247 15.507 0.952 1.00 96.75 95 ILE A C 1
ATOM 699 O O . ILE A 1 95 ? -3.257 14.855 0.635 1.00 96.75 95 ILE A O 1
ATOM 703 N N . GLU A 1 96 ? -4.160 16.771 1.372 1.00 95.25 96 GLU A N 1
ATOM 704 C CA . GLU A 1 96 ? -2.901 17.501 1.531 1.00 95.25 96 GLU A CA 1
ATOM 705 C C . GLU A 1 96 ? -1.994 16.807 2.549 1.00 95.25 96 GLU A C 1
ATOM 707 O O . GLU A 1 96 ? -0.840 16.507 2.254 1.00 95.25 96 GLU A O 1
ATOM 712 N N . ARG A 1 97 ? -2.551 16.471 3.720 1.00 95.19 97 ARG A N 1
ATOM 713 C CA . ARG A 1 97 ? -1.831 15.761 4.783 1.00 95.19 97 ARG A CA 1
ATOM 714 C C . ARG A 1 97 ? -1.490 14.335 4.385 1.00 95.19 97 ARG A C 1
ATOM 716 O O . ARG A 1 97 ? -0.395 13.872 4.675 1.00 95.19 97 ARG A O 1
ATOM 723 N N . ALA A 1 98 ? -2.399 13.649 3.695 1.00 94.75 98 ALA A N 1
ATOM 724 C CA . ALA A 1 98 ? -2.122 12.315 3.180 1.00 94.75 98 ALA A CA 1
ATOM 725 C C . ALA A 1 98 ? -0.953 12.320 2.180 1.00 94.75 98 ALA A C 1
ATOM 727 O O . ALA A 1 98 ? -0.071 11.465 2.246 1.00 94.75 98 ALA A O 1
ATOM 728 N N . ALA A 1 99 ? -0.900 13.315 1.291 1.00 93.00 99 ALA A N 1
ATOM 729 C CA . ALA A 1 99 ? 0.137 13.424 0.272 1.00 93.00 99 ALA A CA 1
ATOM 730 C C . ALA A 1 99 ? 1.541 13.713 0.840 1.00 93.00 99 ALA A C 1
ATOM 732 O O . ALA A 1 99 ? 2.522 13.271 0.244 1.00 93.00 99 ALA A O 1
ATOM 733 N N . GLU A 1 100 ? 1.659 14.392 1.989 1.00 90.94 100 GLU A N 1
ATOM 734 C CA . GLU A 1 100 ? 2.950 14.742 2.615 1.00 90.94 100 GLU A CA 1
ATOM 735 C C . GLU A 1 100 ? 3.832 13.518 2.937 1.00 90.94 100 GLU A C 1
ATOM 737 O O . GLU A 1 100 ? 5.058 13.624 2.929 1.00 90.94 100 GLU A O 1
ATOM 742 N N . GLY A 1 101 ? 3.232 12.345 3.172 1.00 80.38 101 GLY A N 1
ATOM 743 C CA . GLY A 1 101 ? 3.950 11.113 3.521 1.00 80.38 101 GLY A CA 1
ATOM 744 C C . GLY A 1 101 ? 3.688 9.923 2.595 1.00 80.38 101 GLY A C 1
ATOM 745 O O . GLY A 1 101 ? 4.116 8.809 2.905 1.00 80.38 101 GLY A O 1
ATOM 746 N N . MET A 1 102 ? 2.968 10.114 1.486 1.00 87.31 102 MET A N 1
ATOM 747 C CA . MET A 1 102 ? 2.561 9.022 0.595 1.00 87.31 102 MET A CA 1
ATOM 748 C C . MET A 1 102 ? 3.226 9.154 -0.778 1.00 87.31 102 MET A C 1
ATOM 750 O O . MET A 1 102 ? 2.841 10.008 -1.576 1.00 87.31 102 MET A O 1
ATOM 754 N N . PRO A 1 103 ? 4.215 8.298 -1.104 1.00 85.50 103 PRO A N 1
ATOM 755 C CA . PRO A 1 103 ? 4.824 8.320 -2.424 1.00 85.50 103 PRO A CA 1
ATOM 756 C C . PRO A 1 103 ? 3.818 7.854 -3.481 1.00 85.50 103 PRO A C 1
ATOM 758 O O . PRO A 1 103 ? 3.014 6.959 -3.231 1.00 85.50 103 PRO A O 1
ATOM 761 N N . ALA A 1 104 ? 3.932 8.369 -4.708 1.00 82.81 104 ALA A N 1
ATOM 762 C CA . ALA A 1 104 ? 3.067 7.965 -5.824 1.00 82.81 104 ALA A CA 1
ATOM 763 C C . ALA A 1 104 ? 3.109 6.447 -6.121 1.00 82.81 104 ALA A C 1
ATOM 765 O O . ALA A 1 104 ? 2.165 5.885 -6.664 1.00 82.81 104 ALA A O 1
ATOM 766 N N . SER A 1 105 ? 4.186 5.755 -5.729 1.00 85.44 105 SER A N 1
ATOM 767 C CA . SER A 1 105 ? 4.321 4.294 -5.845 1.00 85.44 105 SER A CA 1
ATOM 768 C C . SER A 1 105 ? 3.404 3.503 -4.903 1.00 85.44 105 SER A C 1
ATOM 770 O O . SER A 1 105 ? 3.241 2.286 -5.068 1.00 85.44 105 SER A O 1
ATOM 772 N N . LEU A 1 106 ? 2.832 4.168 -3.899 1.00 89.69 106 LEU A N 1
ATOM 773 C CA . LEU A 1 106 ? 1.899 3.578 -2.955 1.00 89.69 106 LEU A CA 1
ATOM 774 C C . LEU A 1 106 ? 0.516 3.400 -3.582 1.00 89.69 106 LEU A C 1
ATOM 776 O O . LEU A 1 106 ? -0.135 2.399 -3.302 1.00 89.69 106 LEU A O 1
ATOM 780 N N . GLY A 1 107 ? 0.078 4.327 -4.430 1.00 91.50 107 GLY A N 1
ATOM 781 C CA . GLY A 1 107 ? -1.245 4.309 -5.043 1.00 91.50 107 GLY A CA 1
ATOM 782 C C . GLY A 1 107 ? -1.726 5.709 -5.410 1.00 91.50 107 GLY A C 1
ATOM 783 O O . GLY A 1 107 ? -0.971 6.678 -5.339 1.00 91.50 107 GLY A O 1
ATOM 784 N N . VAL A 1 108 ? -2.999 5.803 -5.781 1.00 92.69 108 VAL A N 1
ATOM 785 C CA . VAL A 1 108 ? -3.653 7.065 -6.137 1.00 92.69 108 VAL A CA 1
ATOM 786 C C . VAL A 1 108 ? -4.569 7.513 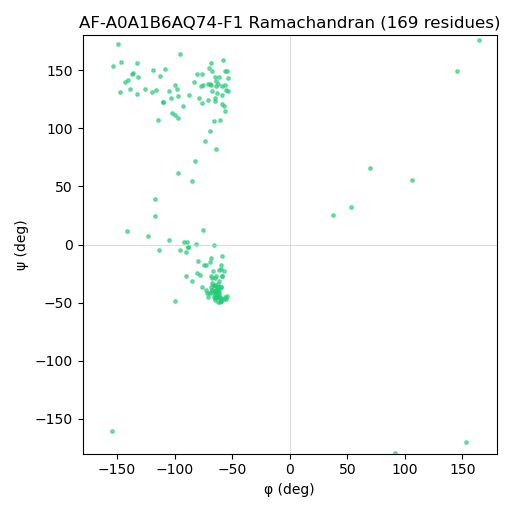-5.008 1.00 92.69 108 VAL A C 1
ATOM 788 O O . VAL A 1 108 ? -5.365 6.727 -4.489 1.00 92.69 108 VAL A O 1
ATOM 791 N N . LEU A 1 109 ? -4.436 8.788 -4.649 1.00 94.94 109 LEU A N 1
ATOM 792 C CA . LEU A 1 109 ? -5.291 9.482 -3.699 1.00 94.94 109 LEU A CA 1
ATOM 793 C C . LEU A 1 109 ? -6.365 10.285 -4.438 1.00 94.94 109 LEU A C 1
ATOM 795 O O . LEU A 1 109 ? -6.068 11.025 -5.373 1.00 94.94 109 LEU A O 1
ATOM 799 N N . GLU A 1 110 ? -7.603 10.172 -3.976 1.00 95.12 110 GLU A N 1
ATOM 800 C CA . GLU A 1 110 ? -8.757 10.928 -4.458 1.00 95.12 110 GLU A CA 1
ATOM 801 C C . GLU A 1 110 ? -9.417 11.624 -3.258 1.00 95.12 110 GLU A C 1
ATOM 803 O O . GLU A 1 110 ? -9.616 11.005 -2.211 1.00 95.12 110 GLU A O 1
ATOM 808 N N . ARG A 1 111 ? -9.759 12.914 -3.368 1.00 97.56 111 ARG A N 1
ATOM 809 C CA . ARG A 1 111 ? -10.455 13.617 -2.277 1.00 97.56 111 ARG A CA 1
ATOM 810 C C . ARG A 1 111 ? -11.861 13.037 -2.120 1.00 97.56 111 ARG A C 1
ATOM 812 O O . ARG A 1 111 ? -12.571 12.905 -3.115 1.00 97.56 111 ARG A O 1
ATOM 819 N N . LEU A 1 112 ? -12.259 12.730 -0.885 1.00 97.12 112 LEU A N 1
ATOM 820 C CA . LEU A 1 112 ? -13.636 12.351 -0.568 1.00 97.12 112 LEU A CA 1
ATOM 821 C C . LEU A 1 112 ? -14.402 13.544 0.011 1.00 97.12 112 LEU A C 1
ATOM 823 O O . LEU A 1 112 ? -15.489 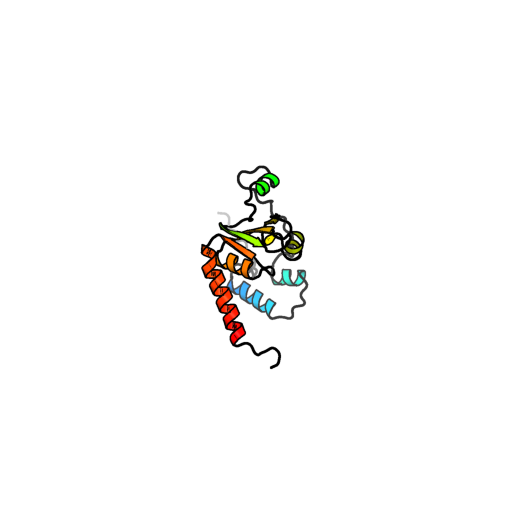13.860 -0.461 1.00 97.12 112 LEU A O 1
ATOM 827 N N . ASP A 1 113 ? -13.805 14.216 0.995 1.00 96.81 113 ASP A N 1
ATOM 828 C CA . ASP A 1 113 ? -14.326 15.425 1.634 1.00 96.81 113 ASP A CA 1
ATOM 829 C C . ASP A 1 113 ? -13.171 16.263 2.229 1.00 96.81 113 ASP A C 1
ATOM 831 O O . ASP A 1 113 ? -12.025 16.157 1.775 1.00 96.81 113 ASP A O 1
ATOM 835 N N . GLU A 1 114 ? -13.478 17.161 3.168 1.00 97.19 114 GLU A N 1
ATOM 836 C CA . GLU A 1 114 ? -12.499 18.043 3.817 1.00 97.19 114 GLU A CA 1
ATOM 837 C C . GLU A 1 114 ? -11.498 17.265 4.682 1.00 97.19 114 GLU A C 1
ATOM 839 O O . GLU A 1 114 ? -10.315 17.601 4.677 1.00 97.19 114 GLU A O 1
ATOM 844 N N . ASP A 1 115 ? -11.936 16.182 5.330 1.00 97.62 115 ASP A N 1
ATOM 845 C CA . ASP A 1 115 ? -11.161 15.458 6.345 1.00 97.62 115 ASP A CA 1
ATOM 846 C C . ASP A 1 115 ? -10.766 14.042 5.921 1.00 97.62 115 ASP A C 1
ATOM 848 O O . ASP A 1 115 ? -10.068 13.342 6.656 1.00 97.62 115 ASP A O 1
ATOM 852 N N . ARG A 1 116 ? -11.222 13.583 4.753 1.00 98.19 116 ARG A N 1
ATOM 853 C CA . ARG A 1 116 ? -10.983 12.222 4.275 1.00 98.19 116 ARG A CA 1
ATOM 854 C C . ARG A 1 116 ? -10.612 12.187 2.808 1.00 98.19 116 ARG A C 1
ATOM 856 O O . ARG A 1 116 ? -11.143 12.907 1.956 1.00 98.19 116 ARG A O 1
ATOM 863 N N . CYS A 1 117 ? -9.756 11.230 2.487 1.00 97.50 117 CYS A N 1
ATOM 864 C CA . CYS A 1 117 ? -9.432 10.880 1.116 1.00 97.50 117 CYS A CA 1
ATOM 865 C C . CYS A 1 117 ? -9.481 9.368 0.913 1.00 97.50 117 CYS A C 1
ATOM 867 O O . CYS A 1 117 ? -9.380 8.571 1.844 1.00 97.50 117 CYS A O 1
ATOM 869 N N . ARG A 1 118 ? -9.689 8.967 -0.333 1.00 97.31 118 ARG A N 1
ATOM 870 C CA . ARG A 1 118 ? -9.688 7.578 -0.763 1.00 97.31 118 ARG A CA 1
ATOM 871 C C . ARG A 1 118 ? -8.318 7.244 -1.332 1.00 97.31 118 ARG A C 1
ATOM 873 O O . ARG A 1 118 ? -7.850 7.923 -2.238 1.00 97.31 118 ARG A O 1
ATOM 880 N N . LEU A 1 119 ? -7.715 6.166 -0.844 1.00 95.88 119 LEU A N 1
ATOM 881 C CA . LEU A 1 119 ? -6.518 5.563 -1.419 1.00 95.88 119 LEU A CA 1
ATOM 882 C C . LEU A 1 119 ? -6.902 4.312 -2.208 1.00 95.88 119 LEU A C 1
ATOM 884 O O . LEU A 1 119 ? -7.505 3.384 -1.665 1.00 95.88 119 LEU A O 1
ATOM 888 N N . ARG A 1 120 ? -6.487 4.255 -3.472 1.00 95.56 120 ARG A N 1
ATOM 889 C CA . ARG A 1 120 ? -6.539 3.050 -4.308 1.00 95.56 120 ARG A CA 1
ATOM 890 C C . ARG A 1 120 ? -5.118 2.561 -4.545 1.00 95.56 120 ARG A C 1
ATOM 892 O O . ARG A 1 120 ? -4.288 3.305 -5.060 1.00 95.56 120 ARG A O 1
ATOM 899 N N . THR A 1 121 ? -4.834 1.316 -4.176 1.00 93.88 121 THR A N 1
ATOM 900 C CA . THR A 1 121 ? -3.488 0.724 -4.259 1.00 93.88 121 THR A CA 1
ATOM 901 C C . THR A 1 121 ? -3.538 -0.689 -4.828 1.00 93.88 121 THR A C 1
ATOM 903 O O . THR A 1 121 ? -4.519 -1.408 -4.631 1.00 93.88 121 THR A O 1
ATOM 906 N N . ALA A 1 122 ? -2.500 -1.092 -5.553 1.00 93.19 122 ALA A N 1
ATOM 907 C CA . ALA A 1 122 ? -2.382 -2.409 -6.158 1.00 93.19 122 ALA A CA 1
ATOM 908 C C . ALA A 1 122 ? -0.952 -2.940 -6.048 1.00 93.19 122 ALA A C 1
ATOM 910 O O . ALA A 1 122 ? 0.016 -2.189 -6.171 1.00 93.19 122 ALA A O 1
ATOM 911 N N . VAL A 1 123 ? -0.843 -4.246 -5.804 1.00 92.69 123 VAL A N 1
ATOM 912 C CA . VAL A 1 123 ? 0.402 -5.025 -5.818 1.00 92.69 123 VAL A CA 1
ATOM 913 C C . VAL A 1 123 ? 0.097 -6.467 -6.250 1.00 92.69 123 VAL A C 1
ATOM 915 O O . VAL A 1 123 ? -1.064 -6.854 -6.363 1.00 92.69 123 VAL A O 1
ATOM 918 N N . ASP A 1 124 ? 1.122 -7.289 -6.464 1.00 90.06 124 ASP A N 1
ATOM 919 C CA . ASP A 1 124 ? 0.957 -8.666 -6.963 1.00 90.06 124 ASP A CA 1
ATOM 920 C C . ASP A 1 124 ? 0.822 -9.745 -5.868 1.00 90.06 124 ASP A C 1
ATOM 922 O O . ASP A 1 124 ? 0.726 -10.929 -6.182 1.00 90.06 124 ASP A O 1
ATOM 926 N N . SER A 1 125 ? 0.817 -9.368 -4.581 1.00 91.56 125 SER A N 1
ATOM 927 C CA . SER A 1 125 ? 0.685 -10.302 -3.447 1.00 91.56 125 SER A CA 1
ATOM 928 C C . SER A 1 125 ? -0.232 -9.744 -2.349 1.00 91.56 125 SER A C 1
ATOM 930 O O . SER A 1 125 ? -0.053 -8.592 -1.935 1.00 91.56 125 SER A O 1
ATOM 932 N N . PRO A 1 126 ? -1.172 -10.547 -1.814 1.00 92.38 126 PRO A N 1
ATOM 933 C CA . PRO A 1 126 ? -2.032 -10.128 -0.708 1.00 92.38 126 PRO A CA 1
ATOM 934 C C . PRO A 1 126 ? -1.249 -9.928 0.600 1.00 92.38 126 PRO A C 1
ATOM 936 O O . PRO A 1 126 ? -1.560 -9.017 1.369 1.00 92.38 126 PRO A O 1
ATOM 939 N N . GLU A 1 127 ? -0.197 -10.714 0.845 1.00 93.50 127 GLU A N 1
ATOM 940 C CA . GLU A 1 127 ? 0.693 -10.551 1.998 1.00 93.50 127 GLU A CA 1
ATOM 941 C C . GLU A 1 127 ? 1.445 -9.222 1.939 1.00 93.50 127 GLU A C 1
ATOM 943 O O . GLU A 1 127 ? 1.536 -8.512 2.943 1.00 93.50 127 GLU A O 1
ATOM 948 N N . TYR A 1 128 ? 1.988 -8.887 0.765 1.00 94.06 128 TYR A N 1
ATOM 949 C CA . TYR A 1 128 ? 2.710 -7.635 0.574 1.00 94.06 128 TYR A CA 1
ATOM 950 C C . TYR A 1 128 ? 1.768 -6.433 0.642 1.00 94.06 128 TYR A C 1
ATOM 952 O O . TYR A 1 128 ? 2.126 -5.410 1.221 1.00 94.06 128 TYR A O 1
ATOM 960 N N . LEU A 1 129 ? 0.541 -6.570 0.131 1.00 94.88 129 LEU A N 1
ATOM 961 C CA . LEU A 1 129 ? -0.487 -5.543 0.259 1.00 94.88 129 LEU A CA 1
ATOM 962 C C . LEU A 1 129 ? -0.806 -5.258 1.728 1.00 94.88 129 LEU A C 1
ATOM 964 O O . LEU A 1 129 ? -0.822 -4.098 2.131 1.00 94.88 129 LEU A O 1
ATOM 968 N N . ALA A 1 130 ? -0.985 -6.309 2.536 1.00 96.12 130 ALA A N 1
ATOM 969 C CA . ALA A 1 130 ? -1.199 -6.181 3.973 1.00 96.12 130 ALA A CA 1
ATOM 970 C C . ALA A 1 130 ? -0.020 -5.491 4.673 1.00 96.12 130 ALA A C 1
ATOM 972 O O . ALA A 1 130 ? -0.230 -4.583 5.470 1.00 96.12 130 ALA A O 1
ATOM 973 N N . LEU A 1 131 ? 1.220 -5.882 4.360 1.00 95.25 131 LEU A N 1
ATOM 974 C CA . LEU A 1 131 ? 2.417 -5.237 4.908 1.00 95.25 131 LEU A CA 1
ATOM 975 C C . LEU A 1 131 ? 2.468 -3.747 4.551 1.00 95.25 131 LEU A C 1
ATOM 977 O O . LEU A 1 131 ? 2.667 -2.915 5.430 1.00 95.25 131 LEU A O 1
ATOM 981 N N . ARG A 1 132 ? 2.257 -3.419 3.274 1.00 93.56 132 ARG A N 1
ATOM 982 C CA . ARG A 1 132 ? 2.290 -2.050 2.752 1.00 93.56 132 ARG A CA 1
ATOM 983 C C . ARG A 1 132 ? 1.289 -1.146 3.473 1.00 93.56 132 ARG A C 1
ATOM 985 O O . ARG A 1 132 ? 1.656 -0.048 3.882 1.00 93.56 132 ARG A O 1
ATOM 992 N N . ILE A 1 133 ? 0.045 -1.594 3.649 1.00 94.50 133 ILE A N 1
ATOM 993 C CA . ILE A 1 133 ? -0.976 -0.775 4.321 1.00 94.50 133 ILE A CA 1
ATOM 994 C C . ILE A 1 133 ? -0.813 -0.774 5.849 1.00 94.50 133 ILE A C 1
ATOM 996 O O . ILE A 1 133 ? -1.157 0.207 6.496 1.00 94.50 133 ILE A O 1
ATOM 1000 N N . ALA A 1 134 ? -0.228 -1.819 6.443 1.00 95.06 134 ALA A N 1
ATOM 1001 C CA . ALA A 1 134 ? 0.097 -1.838 7.872 1.00 95.06 134 ALA A CA 1
ATOM 1002 C C . ALA A 1 134 ? 1.182 -0.816 8.256 1.00 95.06 134 ALA A C 1
ATOM 1004 O O . ALA A 1 134 ? 1.257 -0.423 9.414 1.00 95.06 134 ALA A O 1
ATOM 1005 N N . THR A 1 135 ? 2.014 -0.389 7.302 1.00 92.38 135 THR A N 1
ATOM 1006 C CA . THR A 1 135 ? 3.049 0.638 7.519 1.00 92.38 135 THR A CA 1
ATOM 1007 C C . THR A 1 135 ? 2.571 2.070 7.276 1.00 92.38 135 THR A C 1
ATOM 1009 O O . THR A 1 135 ? 3.374 2.998 7.358 1.00 92.38 135 THR A O 1
ATOM 1012 N N . LEU A 1 136 ? 1.291 2.274 6.946 1.00 93.19 136 LEU A N 1
ATOM 1013 C CA . LEU A 1 136 ? 0.742 3.623 6.834 1.00 93.19 136 LEU A CA 1
ATOM 1014 C C . LEU A 1 136 ? 0.789 4.312 8.198 1.00 93.19 136 LEU A C 1
ATOM 1016 O O . LEU A 1 136 ? 0.456 3.723 9.220 1.00 93.19 136 LEU A O 1
ATOM 1020 N N . HIS A 1 137 ? 1.202 5.574 8.186 1.00 91.88 137 HIS A N 1
ATOM 1021 C CA . HIS A 1 137 ? 1.313 6.417 9.376 1.00 91.88 137 HIS A CA 1
ATOM 1022 C C . HIS A 1 137 ? 0.008 7.161 9.700 1.00 91.88 137 HIS A C 1
ATOM 1024 O O . HIS A 1 137 ? -0.043 7.909 10.671 1.00 91.88 137 HIS A O 1
ATOM 1030 N N . LEU A 1 138 ? -1.022 6.988 8.870 1.00 95.06 138 LEU A N 1
ATOM 1031 C CA . LEU A 1 138 ? -2.334 7.606 9.017 1.00 95.06 138 LEU A CA 1
ATOM 1032 C C . LEU A 1 138 ? -3.365 6.531 9.315 1.00 95.06 138 LEU A C 1
ATOM 1034 O O . LEU A 1 138 ? -3.291 5.431 8.762 1.00 95.06 138 LEU A O 1
ATOM 1038 N N . ASP A 1 139 ? -4.351 6.882 10.132 1.00 96.44 139 ASP A N 1
ATOM 1039 C CA . ASP A 1 139 ? -5.491 6.015 10.384 1.00 96.44 139 ASP A CA 1
ATOM 1040 C C . ASP A 1 139 ? -6.302 5.807 9.105 1.00 96.44 139 ASP A C 1
ATOM 1042 O O . ASP A 1 139 ? -6.517 6.726 8.305 1.00 96.44 139 ASP A O 1
ATOM 1046 N N . TYR A 1 140 ? -6.777 4.578 8.912 1.00 97.19 140 TYR A N 1
ATOM 1047 C CA . TYR A 1 140 ? -7.535 4.218 7.726 1.00 97.19 140 TYR A CA 1
ATOM 1048 C C . TYR A 1 140 ? -8.611 3.170 7.998 1.00 97.19 140 TYR A C 1
ATOM 1050 O O . TYR A 1 140 ? -8.519 2.352 8.912 1.00 97.19 140 TYR A O 1
ATOM 1058 N N . THR A 1 141 ? -9.612 3.144 7.124 1.00 97.25 141 THR A N 1
ATOM 1059 C CA . THR A 1 141 ? -10.595 2.065 7.021 1.00 97.25 141 THR A CA 1
ATOM 1060 C C . THR A 1 141 ? -10.373 1.301 5.724 1.00 97.25 141 THR A C 1
ATOM 1062 O O . THR A 1 141 ? -10.440 1.879 4.642 1.00 97.25 141 THR A O 1
ATOM 1065 N N . LEU A 1 142 ? -10.146 -0.012 5.817 1.00 96.56 142 LEU A N 1
ATOM 1066 C CA . LEU A 1 142 ? -10.088 -0.898 4.652 1.00 96.56 142 LEU A CA 1
ATOM 1067 C C . LEU A 1 142 ? -11.507 -1.175 4.135 1.00 96.56 142 LEU A C 1
ATOM 1069 O O . LEU A 1 142 ? -12.326 -1.733 4.861 1.00 96.56 142 LEU A O 1
ATOM 1073 N N . LEU A 1 143 ? -11.781 -0.839 2.874 1.00 95.75 143 LEU A N 1
ATOM 1074 C CA . LEU A 1 143 ? -13.060 -1.138 2.218 1.00 95.75 143 LEU A CA 1
ATOM 1075 C C . LEU A 1 143 ? -13.044 -2.502 1.519 1.00 95.75 143 LEU A C 1
ATOM 1077 O O . LEU A 1 143 ? -14.071 -3.167 1.405 1.00 95.75 143 LEU A O 1
ATOM 1081 N N . GLY A 1 144 ? -11.867 -2.956 1.095 1.00 88.19 144 GLY A N 1
ATOM 1082 C CA . GLY A 1 144 ? -11.672 -4.298 0.570 1.00 88.19 144 GLY A CA 1
ATOM 1083 C C . GLY A 1 144 ? -10.356 -4.443 -0.186 1.00 88.19 144 GLY A C 1
ATOM 1084 O O . GLY A 1 144 ? -9.651 -3.451 -0.377 1.00 88.19 144 GLY A O 1
ATOM 1085 N N . PRO A 1 145 ? -10.037 -5.668 -0.638 1.00 90.50 145 PRO A N 1
ATOM 1086 C CA . PRO A 1 145 ? -10.792 -6.903 -0.452 1.00 90.50 145 PRO A CA 1
ATOM 1087 C C . PRO A 1 145 ? -10.630 -7.470 0.961 1.00 90.50 145 PRO A C 1
ATOM 1089 O O . PRO A 1 145 ? -9.560 -7.409 1.568 1.00 90.50 145 PRO A O 1
ATOM 1092 N N . SER A 1 146 ? -11.693 -8.097 1.465 1.00 87.62 146 SER A N 1
ATOM 1093 C CA . SER A 1 146 ? -11.716 -8.730 2.791 1.00 87.62 146 SER A CA 1
ATOM 1094 C C . SER A 1 146 ? -10.696 -9.867 2.941 1.00 87.62 146 SER A C 1
ATOM 1096 O O . SER A 1 146 ? -10.264 -10.153 4.054 1.00 87.62 146 SER A O 1
ATOM 1098 N N . GLY A 1 147 ? -10.237 -10.461 1.832 1.00 90.25 147 GLY A N 1
ATOM 1099 C CA . GLY A 1 147 ? -9.180 -11.479 1.820 1.00 90.25 147 GLY A CA 1
ATOM 1100 C C . GLY A 1 147 ? -7.838 -11.012 2.403 1.00 90.25 147 GLY A C 1
ATOM 1101 O O . GLY A 1 147 ? -7.032 -11.844 2.799 1.00 90.25 147 GLY A O 1
ATOM 1102 N N . ILE A 1 148 ? -7.606 -9.700 2.523 1.00 93.31 148 ILE A N 1
ATOM 1103 C CA . ILE A 1 148 ? -6.387 -9.130 3.124 1.00 93.31 148 ILE A CA 1
ATOM 1104 C C . ILE A 1 148 ? -6.459 -9.141 4.662 1.00 93.31 148 ILE A C 1
ATOM 1106 O O . ILE A 1 148 ? -5.431 -9.178 5.341 1.00 93.31 148 ILE A O 1
ATOM 1110 N N . VAL A 1 149 ? -7.667 -9.154 5.236 1.00 94.31 149 VAL A N 1
ATOM 1111 C CA . VAL A 1 149 ? -7.902 -9.020 6.684 1.00 94.31 149 VAL A CA 1
ATOM 1112 C C . VAL A 1 149 ? -7.129 -10.050 7.524 1.00 94.31 149 VAL A C 1
ATOM 1114 O O . VAL A 1 149 ? -6.520 -9.639 8.514 1.00 94.31 149 VAL A O 1
ATOM 1117 N N . PRO A 1 150 ? -7.065 -11.351 7.168 1.00 96.12 150 PRO A N 1
ATOM 1118 C CA . PRO A 1 150 ? -6.272 -12.321 7.925 1.00 96.12 150 PRO A CA 1
ATOM 1119 C C . PRO A 1 150 ? -4.778 -11.968 7.991 1.00 96.12 150 PRO A C 1
ATOM 1121 O O . PRO A 1 150 ? -4.138 -12.156 9.026 1.00 96.12 150 PRO A O 1
ATOM 1124 N N . HIS A 1 151 ? -4.218 -11.413 6.911 1.00 96.56 151 HIS A N 1
ATOM 1125 C CA . HIS A 1 151 ? -2.810 -11.021 6.857 1.00 96.56 151 HIS A CA 1
ATOM 1126 C C . HIS A 1 151 ? -2.530 -9.804 7.746 1.00 96.56 151 HIS A C 1
ATOM 1128 O O . HIS A 1 151 ? -1.534 -9.807 8.470 1.00 96.56 151 HIS A O 1
ATOM 1134 N N . LEU A 1 152 ? -3.421 -8.804 7.744 1.00 96.00 152 LEU A N 1
ATOM 1135 C CA . LEU A 1 152 ? -3.324 -7.645 8.640 1.00 96.00 152 LEU A CA 1
ATOM 1136 C C . LEU A 1 152 ? -3.446 -8.042 10.104 1.00 96.00 152 LEU A C 1
ATOM 1138 O O . LEU A 1 152 ? -2.636 -7.611 10.920 1.00 96.00 152 LEU A O 1
ATOM 1142 N N . ARG A 1 153 ? -4.416 -8.905 10.427 1.00 96.31 153 ARG A N 1
ATOM 1143 C CA . ARG A 1 153 ? -4.617 -9.399 11.790 1.00 96.31 153 ARG A CA 1
ATOM 1144 C C . ARG A 1 153 ? -3.342 -10.041 12.331 1.00 96.31 153 ARG A C 1
ATOM 1146 O O . ARG A 1 153 ? -2.890 -9.668 13.405 1.00 96.31 153 ARG A O 1
ATOM 1153 N N . ARG A 1 154 ? -2.698 -10.904 11.543 1.00 97.31 154 ARG A N 1
ATOM 1154 C CA . ARG A 1 154 ? -1.433 -11.545 11.924 1.00 97.31 154 ARG A CA 1
ATOM 1155 C C . ARG A 1 154 ? -0.287 -10.546 12.131 1.00 97.31 154 ARG A C 1
ATOM 1157 O O . ARG A 1 154 ? 0.557 -10.754 13.001 1.00 97.31 154 ARG A O 1
ATOM 1164 N N . ILE A 1 155 ? -0.218 -9.478 11.329 1.00 97.31 155 ILE A N 1
ATOM 1165 C CA . ILE A 1 155 ? 0.775 -8.406 11.520 1.00 97.31 155 ILE A CA 1
ATOM 1166 C C . ILE A 1 155 ? 0.520 -7.691 12.850 1.00 97.31 155 ILE A C 1
ATOM 1168 O O . ILE A 1 155 ? 1.460 -7.532 13.629 1.00 97.31 155 ILE A O 1
ATOM 1172 N N . ALA A 1 156 ? -0.733 -7.315 13.115 1.00 95.56 156 ALA A N 1
ATOM 1173 C CA . ALA A 1 156 ? -1.135 -6.630 14.338 1.00 95.56 156 ALA A CA 1
ATOM 1174 C C . ALA A 1 156 ? -0.881 -7.489 15.584 1.00 95.56 156 ALA A C 1
ATOM 1176 O O . ALA A 1 156 ? -0.227 -7.030 16.513 1.00 95.56 156 ALA A O 1
ATOM 1177 N N . GLU A 1 157 ? -1.311 -8.752 15.581 1.00 96.38 157 GLU A N 1
ATOM 1178 C CA . GLU A 1 157 ? -1.084 -9.705 16.677 1.00 96.38 157 GLU A CA 1
ATOM 1179 C C . GLU A 1 157 ? 0.406 -9.858 16.996 1.00 96.38 157 GLU A C 1
ATOM 1181 O O . GLU A 1 157 ? 0.802 -9.796 18.158 1.00 96.38 157 GLU A O 1
ATOM 1186 N N . ARG A 1 158 ? 1.255 -9.995 15.970 1.00 95.19 158 ARG A N 1
ATOM 1187 C CA . ARG A 1 158 ? 2.706 -10.096 16.159 1.00 95.19 158 ARG A CA 1
ATOM 1188 C C . ARG A 1 158 ? 3.305 -8.811 16.730 1.00 95.19 158 ARG A C 1
ATOM 1190 O O . ARG A 1 158 ? 4.154 -8.893 17.612 1.00 95.19 158 ARG A O 1
ATOM 1197 N N . ALA A 1 159 ? 2.901 -7.647 16.224 1.00 94.06 159 ALA A N 1
ATOM 1198 C CA . ALA A 1 159 ? 3.397 -6.360 16.710 1.00 94.06 159 ALA A CA 1
ATOM 1199 C C . ALA A 1 159 ? 2.974 -6.111 18.168 1.00 94.06 159 ALA A C 1
ATOM 1201 O O . ALA A 1 159 ? 3.811 -5.777 19.002 1.00 94.06 159 ALA A O 1
ATOM 1202 N N . LEU A 1 160 ? 1.701 -6.362 18.487 1.00 94.31 160 LEU A N 1
ATOM 1203 C CA . LEU A 1 160 ? 1.158 -6.259 19.841 1.00 94.31 160 LEU A CA 1
ATOM 1204 C C . LEU A 1 160 ? 1.809 -7.262 20.798 1.00 94.31 160 LEU A C 1
ATOM 1206 O O . LEU A 1 160 ? 2.097 -6.913 21.936 1.00 94.31 160 LEU A O 1
ATOM 1210 N N . GLY A 1 161 ? 2.070 -8.492 20.352 1.00 94.69 161 GLY A N 1
ATOM 1211 C CA . GLY A 1 161 ? 2.791 -9.488 21.145 1.00 94.69 161 GLY A CA 1
ATOM 1212 C C . GLY A 1 161 ? 4.240 -9.083 21.429 1.00 94.69 161 GLY A C 1
ATOM 1213 O O . GLY A 1 161 ? 4.713 -9.255 22.547 1.00 94.69 161 GLY A O 1
ATOM 1214 N N . ALA A 1 162 ? 4.938 -8.491 20.454 1.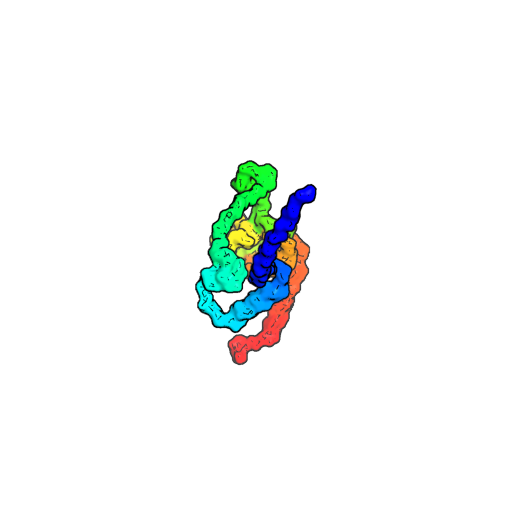00 92.56 162 ALA A N 1
ATOM 1215 C CA . ALA A 1 162 ? 6.339 -8.093 20.607 1.00 92.56 162 ALA A CA 1
ATOM 1216 C C . ALA A 1 162 ? 6.545 -7.017 21.686 1.00 92.56 162 ALA A C 1
ATOM 1218 O O . ALA A 1 162 ? 7.530 -7.066 22.421 1.00 92.56 162 ALA A O 1
ATOM 1219 N N . ILE A 1 163 ? 5.609 -6.072 21.811 1.00 93.44 163 ILE A N 1
ATOM 1220 C CA . ILE A 1 163 ? 5.707 -4.994 22.805 1.00 93.44 163 ILE A CA 1
ATOM 1221 C C . ILE A 1 163 ? 5.297 -5.429 24.219 1.00 93.44 163 ILE A C 1
ATOM 1223 O O . ILE A 1 163 ? 5.625 -4.736 25.173 1.00 93.44 163 ILE A O 1
ATOM 1227 N N . GLN A 1 164 ? 4.636 -6.582 24.386 1.00 87.75 164 GLN A N 1
ATOM 1228 C CA . GLN A 1 164 ? 4.291 -7.113 25.716 1.00 87.75 164 GLN A CA 1
ATOM 1229 C C . GLN A 1 164 ? 5.521 -7.571 26.508 1.00 87.75 164 GLN A C 1
ATOM 1231 O O . GLN A 1 164 ? 5.493 -7.582 27.734 1.00 87.75 164 GLN A O 1
ATOM 1236 N N . SER A 1 165 ? 6.589 -7.971 25.816 1.00 80.56 165 SER A N 1
ATOM 1237 C CA . SER A 1 165 ? 7.862 -8.381 26.426 1.00 80.56 165 SER A CA 1
ATOM 1238 C C . SER A 1 165 ? 8.957 -7.322 26.284 1.00 80.56 165 SER A C 1
ATOM 1240 O O . SER A 1 165 ? 10.101 -7.582 26.654 1.00 80.56 165 SER A O 1
ATOM 1242 N N . ALA A 1 166 ? 8.637 -6.152 25.721 1.00 79.50 166 ALA A N 1
ATOM 1243 C CA . ALA A 1 166 ? 9.601 -5.072 25.588 1.00 79.50 166 ALA A CA 1
ATOM 1244 C C . ALA A 1 166 ? 9.905 -4.474 26.974 1.00 79.50 166 ALA A C 1
ATOM 1246 O O . ALA A 1 166 ? 8.974 -4.280 27.761 1.00 79.50 166 ALA A O 1
ATOM 1247 N N . PRO A 1 167 ? 11.179 -4.170 27.287 1.00 76.69 167 PRO A N 1
ATOM 1248 C CA . PRO A 1 167 ? 11.495 -3.393 28.475 1.00 76.69 167 PRO A CA 1
ATOM 1249 C C . PRO A 1 167 ? 10.725 -2.071 28.417 1.00 76.69 167 PRO A C 1
ATOM 1251 O O . PRO A 1 167 ? 10.620 -1.455 27.352 1.00 76.69 167 PRO A O 1
ATOM 1254 N N . GLY A 1 168 ? 10.156 -1.658 29.552 1.00 75.00 168 GLY A N 1
ATOM 1255 C CA . GLY A 1 168 ? 9.515 -0.352 29.650 1.00 75.00 168 GLY A CA 1
ATOM 1256 C C . GLY A 1 168 ? 10.516 0.762 29.318 1.00 75.00 168 GLY A C 1
ATOM 1257 O O . GLY A 1 168 ? 11.723 0.544 29.424 1.00 75.00 168 GLY A O 1
ATOM 1258 N N . PRO A 1 169 ? 10.042 1.959 28.941 1.00 71.06 169 PRO A N 1
ATOM 1259 C CA . PRO A 1 169 ? 10.909 3.071 28.543 1.00 71.06 169 PRO A CA 1
ATOM 1260 C C . PRO A 1 169 ? 11.918 3.522 29.621 1.00 71.06 169 PRO A C 1
ATOM 1262 O O . PRO A 1 169 ? 12.830 4.271 29.290 1.00 71.06 169 PRO A O 1
ATOM 1265 N N . ASP A 1 170 ? 11.788 3.031 30.860 1.00 65.19 170 ASP A N 1
ATOM 1266 C CA . ASP A 1 170 ? 12.605 3.395 32.024 1.00 65.19 170 ASP A CA 1
ATOM 1267 C C . ASP A 1 170 ? 13.428 2.220 32.621 1.00 65.19 170 ASP A C 1
ATOM 1269 O O . ASP A 1 170 ? 13.737 2.235 33.813 1.00 65.19 170 ASP A O 1
ATOM 1273 N N . SER A 1 171 ? 13.750 1.170 31.847 1.00 52.62 171 SER A N 1
ATOM 1274 C CA . SER A 1 171 ? 14.666 0.080 32.275 1.00 52.62 171 SER A CA 1
ATOM 1275 C C . SER A 1 171 ? 16.093 0.247 31.762 1.00 52.62 171 SER A C 1
ATOM 1277 O O . SER A 1 171 ? 16.254 0.603 30.575 1.00 52.62 171 SER A O 1
#

Foldseek 3Di:
DDDDDDDDDDDDDDDPPPDDDDPVVLVVLVVVVVPDDPPDDLVRVCVSSVHDSCPPPPDPDDDDPPDPDPVVVVVPADQQHDAPDKWKKKFQAAPVVQVVPDDVQQGDWAGPDRGIIMGIHHHHDLLVNLVSVLPDPTDIDTPDDPVSVVSVVVVVVVVVVVVVPDPDPPD

Mean predicted aligned error: 16.12 Å

Radius of gyration: 29.32 Å; Cα contacts (8 Å, |Δi|>4): 164; chains: 1; bounding box: 71×56×92 Å